Protein AF-A0A914M8Q8-F1 (afdb_monomer)

Secondary structure (DSSP, 8-state):
--HHHHHHHHHHHHHHH-HHHHHHHHHHHHHHHHHHHHHHHHHHHHHHHH----HHHHHHHHHHHHHTS--HHHHHIIIIIHHHHHHHS-SGGG-THHHHHHHHHHHHHHHHTTT---HHHHHHHHHHHHHHHHHHHHTT---

Sequence (143 aa):
MEGVSWFFTQSGSQLFSDPMNAADLVEKGAELLFKMFQVLRNHLQNIATNGNINVIVREKAASAAKKARPFPKLHYLRHHCAEFIRKNGWWGIASEQAIESYHAVFNKLELRFRNVRDRKLQIERMMRHHFLLNYLHDRGFND

Mean predicted aligned error: 11.79 Å

Radius of gyration: 22.69 Å; Cα contacts (8 Å, |Δi|>4): 95; chains: 1; bounding box: 45×44×56 Å

Structure (mmCIF, N/CA/C/O backbone):
data_AF-A0A914M8Q8-F1
#
_entry.id   AF-A0A914M8Q8-F1
#
loop_
_atom_site.group_PDB
_atom_site.id
_atom_site.type_symbol
_atom_site.label_atom_id
_atom_site.label_alt_id
_atom_site.label_comp_id
_atom_site.label_asym_id
_atom_site.label_entity_id
_atom_site.label_seq_id
_atom_site.pdbx_PDB_ins_code
_atom_site.Cartn_x
_atom_site.Cartn_y
_atom_site.Cartn_z
_atom_site.occupancy
_atom_site.B_iso_or_equiv
_atom_site.auth_seq_id
_atom_site.auth_comp_id
_atom_site.auth_asym_id
_atom_site.auth_atom_id
_atom_site.pdbx_PDB_model_num
ATOM 1 N N . MET A 1 1 ? -10.320 3.289 -10.844 1.00 37.34 1 MET A N 1
ATOM 2 C CA . MET A 1 1 ? -9.148 2.660 -10.189 1.00 37.34 1 MET A CA 1
ATOM 3 C C . MET A 1 1 ? -9.510 1.247 -9.714 1.00 37.34 1 MET A C 1
ATOM 5 O O . MET A 1 1 ? -9.23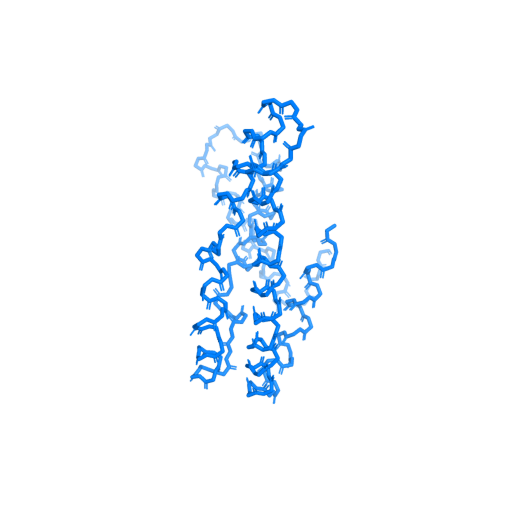6 0.889 -8.581 1.00 37.34 1 MET A O 1
ATOM 9 N N . GLU A 1 2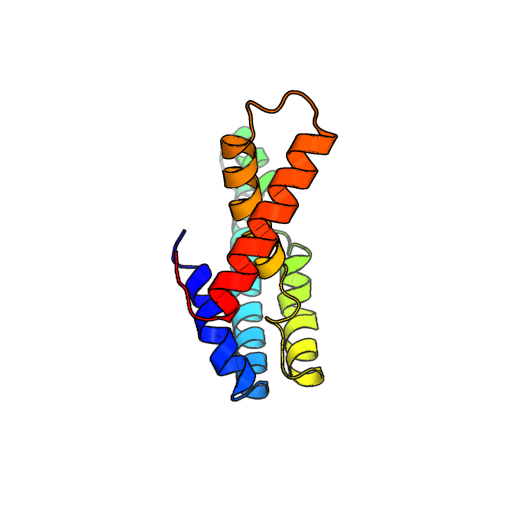 ? -10.126 0.425 -10.566 1.00 30.48 2 GLU A N 1
ATOM 10 C CA . GLU A 1 2 ? -10.669 -0.884 -10.146 1.00 30.48 2 GLU A CA 1
ATOM 11 C C . GLU A 1 2 ? -9.707 -2.051 -10.430 1.00 30.48 2 GLU A C 1
ATOM 13 O O . GLU A 1 2 ? -9.755 -3.074 -9.757 1.00 30.48 2 GLU A O 1
ATOM 18 N N . GLY A 1 3 ? -8.754 -1.880 -11.354 1.00 28.94 3 GLY A N 1
ATOM 19 C CA . GLY A 1 3 ? -7.846 -2.958 -11.768 1.00 28.94 3 GLY A CA 1
ATOM 20 C C . GLY A 1 3 ? -6.734 -3.317 -10.773 1.00 28.94 3 GLY A C 1
ATOM 21 O O . GLY A 1 3 ? -6.218 -4.427 -10.821 1.00 28.94 3 GLY A O 1
ATOM 22 N N . VAL A 1 4 ? -6.358 -2.414 -9.858 1.00 37.88 4 VAL A N 1
ATOM 23 C CA . VAL A 1 4 ? -5.273 -2.672 -8.883 1.00 37.88 4 VAL A CA 1
ATOM 24 C C . VAL A 1 4 ? -5.798 -3.409 -7.651 1.00 37.88 4 VAL A C 1
ATOM 26 O O . VAL A 1 4 ? -5.103 -4.253 -7.097 1.00 37.88 4 VAL A O 1
ATOM 29 N N . SER A 1 5 ? -7.052 -3.151 -7.263 1.00 34.94 5 SER A N 1
ATOM 30 C CA . SER A 1 5 ? -7.702 -3.805 -6.120 1.00 34.94 5 SER A CA 1
ATOM 31 C C . SER A 1 5 ? -7.823 -5.321 -6.321 1.00 34.94 5 SER A C 1
ATOM 33 O O . SER A 1 5 ? -7.578 -6.088 -5.389 1.00 34.94 5 SER A O 1
ATOM 35 N N . TRP A 1 6 ? -8.092 -5.763 -7.555 1.00 31.20 6 TRP A N 1
ATOM 36 C CA . TRP A 1 6 ? -8.248 -7.181 -7.899 1.00 31.20 6 TRP A CA 1
ATOM 37 C C . TRP A 1 6 ? -6.956 -7.993 -7.705 1.00 31.20 6 TRP A C 1
ATOM 39 O O . TRP A 1 6 ? -6.997 -9.130 -7.235 1.00 31.20 6 TRP A O 1
ATOM 49 N N . PHE A 1 7 ? -5.793 -7.380 -7.971 1.00 35.94 7 PHE A N 1
ATOM 50 C CA . PHE A 1 7 ? -4.484 -8.020 -7.800 1.00 35.94 7 PHE A CA 1
ATOM 51 C C . PHE A 1 7 ? -4.098 -8.229 -6.332 1.00 35.94 7 PHE A C 1
ATOM 53 O O . PHE A 1 7 ? -3.138 -8.944 -6.087 1.00 35.94 7 PHE A O 1
ATOM 60 N N . PHE A 1 8 ? -4.800 -7.630 -5.364 1.00 38.50 8 PHE A N 1
ATOM 61 C CA . PHE A 1 8 ? -4.531 -7.791 -3.926 1.00 38.50 8 PHE A CA 1
ATOM 62 C C . PHE A 1 8 ? -5.644 -8.541 -3.179 1.00 38.50 8 PHE A C 1
ATOM 64 O O . PHE A 1 8 ? -5.360 -9.217 -2.194 1.00 38.50 8 PHE A O 1
ATOM 71 N N . THR A 1 9 ? -6.895 -8.468 -3.646 1.00 42.31 9 THR A N 1
ATOM 72 C CA . T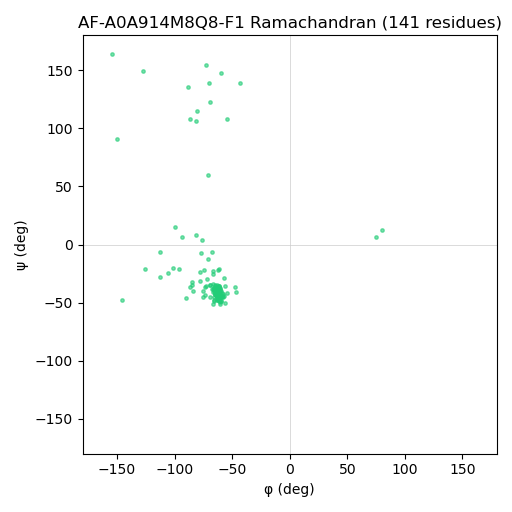HR A 1 9 ? -8.041 -9.123 -2.986 1.00 42.31 9 THR A CA 1
ATOM 73 C C . THR A 1 9 ? -8.204 -10.592 -3.374 1.00 42.31 9 THR A C 1
ATOM 75 O O . THR A 1 9 ? -8.451 -11.412 -2.495 1.00 42.31 9 THR A O 1
ATOM 78 N N . GLN A 1 10 ? -8.006 -10.969 -4.645 1.00 38.38 10 GLN A N 1
ATOM 79 C CA . GLN A 1 10 ? -8.042 -12.388 -5.040 1.00 38.38 10 GLN A CA 1
ATOM 80 C C . GLN A 1 10 ? -6.703 -13.105 -4.832 1.00 38.38 10 GLN A C 1
ATOM 82 O O . GLN A 1 10 ? -6.679 -14.268 -4.424 1.00 38.38 10 GLN A O 1
ATOM 87 N N . SER A 1 11 ? -5.583 -12.410 -5.040 1.00 43.06 11 SER A N 1
ATOM 88 C CA . SER A 1 11 ? -4.244 -12.991 -4.878 1.00 43.06 11 SER A CA 1
ATOM 89 C C . SER A 1 11 ? -3.910 -13.351 -3.434 1.00 43.06 11 SER A C 1
ATOM 91 O O . SER A 1 11 ? -3.118 -14.261 -3.234 1.00 43.06 11 SER A O 1
ATOM 93 N N . GLY A 1 12 ? -4.526 -12.703 -2.436 1.00 44.09 12 GLY A N 1
ATOM 94 C CA . GLY A 1 12 ? -4.372 -13.082 -1.032 1.00 44.09 12 GLY A CA 1
ATOM 95 C C . GLY A 1 12 ? -4.753 -14.545 -0.816 1.00 44.09 12 GLY A C 1
ATOM 96 O O . GLY A 1 12 ? -3.944 -15.317 -0.318 1.00 44.09 12 GLY A O 1
ATOM 97 N N . SER A 1 13 ? -5.930 -14.955 -1.301 1.00 45.53 13 SER A N 1
ATOM 98 C CA . SER A 1 13 ? -6.410 -16.341 -1.184 1.00 45.53 13 SER A CA 1
ATOM 99 C C . SER A 1 13 ? -5.505 -17.366 -1.883 1.00 45.53 13 SER A C 1
ATOM 101 O O . SER A 1 13 ? -5.283 -18.444 -1.338 1.00 45.53 13 SER A O 1
ATOM 103 N N . GLN A 1 14 ? -4.916 -17.009 -3.034 1.00 43.38 14 GLN A N 1
ATOM 104 C CA . GLN A 1 14 ? -3.975 -17.870 -3.760 1.00 43.38 14 GLN A CA 1
ATOM 105 C C . GLN A 1 14 ? -2.564 -17.882 -3.148 1.00 43.38 14 GLN A C 1
ATOM 107 O O . GLN A 1 14 ? -1.895 -18.914 -3.178 1.00 43.38 14 GLN A O 1
ATOM 112 N N . LEU A 1 15 ? -2.124 -16.772 -2.540 1.00 48.53 15 LEU A N 1
ATOM 113 C CA . LEU A 1 15 ? -0.884 -16.701 -1.760 1.00 48.53 15 LEU A CA 1
ATOM 114 C C . LEU A 1 15 ? -0.929 -17.641 -0.553 1.00 48.53 15 LEU A C 1
ATOM 116 O O . LEU A 1 15 ? 0.097 -18.205 -0.190 1.00 48.53 15 LEU A O 1
ATOM 120 N N . PHE A 1 16 ? -2.106 -17.798 0.059 1.00 50.06 16 PHE A N 1
ATOM 121 C CA . PHE A 1 16 ? -2.298 -18.711 1.185 1.00 50.06 16 PHE A CA 1
ATOM 122 C C . PHE A 1 16 ? -2.406 -20.180 0.756 1.00 50.06 16 PHE A C 1
ATOM 124 O O . PHE A 1 16 ? -2.125 -21.054 1.572 1.00 50.06 16 PHE A O 1
ATOM 131 N N . SER A 1 17 ? -2.797 -20.467 -0.493 1.00 58.81 17 SER A N 1
ATOM 132 C CA . SER A 1 17 ? -2.923 -21.845 -0.987 1.00 58.81 17 SER A CA 1
ATOM 133 C C . SER A 1 17 ? -1.620 -22.423 -1.550 1.00 58.81 17 SER A C 1
ATOM 135 O O . SER A 1 17 ? -1.369 -23.608 -1.356 1.00 58.81 17 SER A O 1
ATOM 137 N N . ASP A 1 18 ? -0.797 -21.614 -2.235 1.00 73.88 18 ASP A N 1
ATOM 138 C CA . ASP A 1 18 ? 0.527 -22.025 -2.734 1.00 73.88 18 ASP A CA 1
ATOM 139 C C . ASP A 1 18 ? 1.498 -20.825 -2.801 1.00 73.88 18 ASP A C 1
ATOM 141 O O . ASP A 1 18 ? 1.591 -20.127 -3.823 1.00 73.88 18 ASP A O 1
ATOM 145 N N . PRO A 1 19 ? 2.248 -20.566 -1.716 1.00 71.38 19 PRO A N 1
ATOM 146 C CA . PRO A 1 19 ? 3.168 -19.438 -1.655 1.00 71.38 19 PRO A CA 1
ATOM 147 C C . PRO A 1 19 ? 4.353 -19.573 -2.620 1.00 71.38 19 PRO A C 1
ATOM 149 O O . PRO A 1 19 ? 4.936 -18.558 -3.002 1.00 71.38 19 PRO A O 1
ATOM 152 N N . MET A 1 20 ? 4.715 -20.788 -3.050 1.00 77.31 20 MET A N 1
ATOM 153 C CA . MET A 1 20 ? 5.855 -20.992 -3.946 1.00 77.31 20 MET A CA 1
ATOM 154 C C . MET A 1 20 ? 5.503 -20.582 -5.378 1.00 77.31 20 MET A C 1
ATOM 156 O O . MET A 1 20 ? 6.236 -19.814 -6.001 1.00 77.31 20 MET A O 1
ATOM 160 N N . ASN A 1 21 ? 4.329 -20.994 -5.863 1.00 82.62 21 ASN A N 1
ATOM 161 C CA . ASN A 1 21 ? 3.809 -20.546 -7.156 1.00 82.62 21 ASN A CA 1
ATOM 162 C C . ASN A 1 21 ? 3.565 -19.025 -7.173 1.00 82.62 21 ASN A C 1
ATOM 164 O O . ASN A 1 21 ? 3.907 -18.337 -8.138 1.00 82.62 21 ASN A O 1
ATOM 168 N N . ALA A 1 22 ? 3.045 -18.469 -6.073 1.00 75.69 22 ALA A N 1
ATOM 169 C CA . ALA A 1 22 ? 2.879 -17.025 -5.939 1.00 75.69 22 ALA A CA 1
ATOM 170 C C . ALA A 1 22 ? 4.224 -16.273 -6.000 1.00 75.69 22 ALA A C 1
ATOM 172 O O . ALA A 1 22 ? 4.319 -15.247 -6.677 1.00 75.69 22 ALA A O 1
ATOM 173 N N . ALA A 1 23 ? 5.272 -16.790 -5.349 1.00 81.69 23 ALA A N 1
ATOM 174 C CA . ALA A 1 23 ? 6.612 -16.208 -5.412 1.00 81.69 23 ALA A CA 1
ATOM 175 C C . ALA A 1 23 ? 7.183 -16.216 -6.840 1.00 81.69 23 ALA A C 1
ATOM 177 O O . ALA A 1 23 ? 7.725 -15.204 -7.285 1.00 81.69 23 ALA A O 1
ATOM 178 N N . ASP A 1 24 ? 7.010 -17.312 -7.580 1.00 85.19 24 ASP A N 1
ATOM 179 C CA . ASP A 1 24 ? 7.488 -17.429 -8.961 1.00 85.19 24 ASP A CA 1
ATOM 180 C C . ASP A 1 24 ? 6.740 -16.491 -9.918 1.00 85.19 24 ASP A C 1
ATOM 182 O O . ASP A 1 24 ? 7.338 -15.900 -10.824 1.00 85.19 24 ASP A O 1
ATOM 186 N N . LEU A 1 25 ? 5.430 -16.320 -9.720 1.00 84.12 25 LEU A N 1
ATOM 187 C CA . LEU A 1 25 ? 4.625 -15.383 -10.501 1.00 84.12 25 LEU A CA 1
ATOM 188 C C . LEU A 1 25 ? 5.064 -13.934 -10.254 1.00 84.12 25 LEU A C 1
ATOM 190 O O . LEU A 1 25 ? 5.195 -13.149 -11.197 1.00 84.12 25 LEU A O 1
ATOM 194 N N . VAL A 1 26 ? 5.328 -13.594 -8.992 1.00 83.44 26 VAL A N 1
ATOM 195 C CA . VAL A 1 26 ? 5.850 -12.287 -8.585 1.00 83.44 26 VAL A CA 1
ATOM 196 C C . VAL A 1 26 ? 7.224 -12.032 -9.194 1.00 83.44 26 VAL A C 1
ATOM 198 O O . VAL A 1 26 ? 7.445 -10.952 -9.737 1.00 83.44 26 VAL A O 1
ATOM 201 N N . GLU A 1 27 ? 8.131 -13.008 -9.154 1.00 86.69 27 GLU A N 1
ATOM 202 C CA . GLU A 1 27 ? 9.475 -12.890 -9.724 1.00 86.69 27 GLU A CA 1
ATOM 203 C C . GLU A 1 27 ? 9.417 -12.621 -11.237 1.00 86.69 27 GLU A C 1
ATOM 205 O O . GLU A 1 27 ? 9.984 -11.635 -11.721 1.00 86.69 27 GLU A O 1
ATOM 210 N N . LYS A 1 28 ? 8.632 -13.418 -11.976 1.00 86.56 28 LYS A N 1
ATOM 211 C CA . LYS A 1 28 ? 8.420 -13.245 -13.425 1.00 86.56 28 LYS A CA 1
ATOM 212 C C . LYS A 1 28 ? 7.767 -11.901 -13.758 1.00 86.56 28 LYS A C 1
ATOM 214 O O . LYS A 1 28 ? 8.191 -11.213 -14.689 1.00 86.56 28 LYS A O 1
ATOM 219 N N . GLY A 1 29 ? 6.750 -11.501 -12.993 1.00 86.25 29 GLY A N 1
ATOM 220 C CA . GLY A 1 29 ? 6.063 -10.220 -13.170 1.00 86.25 29 GLY A CA 1
ATOM 221 C C . GLY A 1 29 ? 6.976 -9.022 -12.897 1.00 86.25 29 GLY A C 1
ATOM 222 O O . GLY A 1 29 ? 6.996 -8.060 -13.670 1.00 86.25 29 GLY A O 1
ATOM 223 N N . ALA A 1 30 ? 7.784 -9.094 -11.838 1.00 87.06 30 ALA A N 1
ATOM 224 C CA . ALA A 1 30 ? 8.757 -8.065 -11.489 1.00 87.06 30 ALA A CA 1
ATOM 225 C C . ALA A 1 30 ? 9.844 -7.924 -12.562 1.00 87.06 30 ALA A C 1
ATOM 227 O O . ALA A 1 30 ? 10.228 -6.804 -12.910 1.00 87.06 30 ALA A O 1
ATOM 228 N N . GLU A 1 31 ? 10.317 -9.041 -13.119 1.00 87.56 31 GLU A N 1
ATOM 229 C CA . GLU A 1 31 ? 11.289 -9.043 -14.210 1.00 87.56 31 GLU A CA 1
ATOM 230 C C . GLU A 1 31 ? 10.726 -8.387 -15.478 1.00 87.56 31 GLU A C 1
ATOM 232 O O . GLU A 1 31 ? 11.394 -7.547 -16.091 1.00 87.56 31 GLU A O 1
ATOM 237 N N . LEU A 1 32 ? 9.484 -8.715 -15.848 1.00 88.06 32 LEU A N 1
ATOM 238 C CA . LEU A 1 32 ? 8.812 -8.117 -17.000 1.00 88.06 32 LEU A CA 1
ATOM 239 C C . LEU A 1 32 ? 8.651 -6.602 -16.829 1.00 88.06 32 LEU A C 1
ATOM 241 O O . LEU A 1 32 ? 9.026 -5.838 -17.720 1.00 88.06 32 LEU A O 1
ATOM 245 N N . LEU A 1 33 ? 8.160 -6.158 -15.668 1.00 85.31 33 LEU A N 1
ATOM 246 C CA . LEU A 1 33 ? 8.038 -4.734 -15.352 1.00 85.31 33 LEU A CA 1
ATOM 247 C C . LEU A 1 33 ? 9.395 -4.036 -15.442 1.00 85.31 33 LEU A C 1
ATOM 249 O O . LEU A 1 33 ? 9.514 -2.984 -16.069 1.00 85.31 33 LEU A O 1
ATOM 253 N N . PHE A 1 34 ? 10.442 -4.634 -14.876 1.00 85.56 34 PHE A N 1
ATOM 254 C CA . PHE A 1 34 ? 11.786 -4.073 -14.932 1.00 85.56 34 PHE A CA 1
ATOM 255 C C . PHE A 1 34 ? 12.282 -3.899 -16.375 1.00 85.56 34 PHE A C 1
ATOM 257 O O . PHE A 1 34 ? 12.773 -2.823 -16.725 1.00 85.56 34 PHE A O 1
ATOM 264 N N . LYS A 1 35 ? 12.083 -4.908 -17.234 1.00 87.31 35 LYS A N 1
ATOM 265 C CA . LYS A 1 35 ? 12.403 -4.838 -18.670 1.00 87.31 35 LYS A CA 1
ATOM 266 C C . LYS A 1 35 ? 11.624 -3.722 -19.375 1.00 87.31 35 LYS A C 1
ATOM 268 O O . LYS A 1 35 ? 12.220 -2.938 -20.111 1.00 87.31 35 LYS A O 1
ATOM 273 N N . MET A 1 36 ? 10.324 -3.582 -19.106 1.00 86.56 36 MET A N 1
ATOM 274 C CA . MET A 1 36 ? 9.503 -2.501 -19.674 1.00 86.56 36 MET A CA 1
ATOM 275 C C . MET A 1 36 ? 10.021 -1.112 -19.275 1.00 86.56 36 MET A C 1
ATOM 277 O O . MET A 1 36 ? 10.161 -0.234 -20.129 1.00 86.56 36 MET A O 1
ATOM 281 N N . PHE A 1 37 ? 10.369 -0.916 -17.999 1.00 84.62 37 PHE A N 1
ATOM 282 C CA . PHE A 1 37 ? 10.940 0.346 -17.517 1.00 84.62 37 PHE A CA 1
ATOM 283 C C . PHE A 1 37 ? 12.307 0.645 -18.142 1.00 84.62 37 PHE A C 1
ATOM 285 O O . PHE A 1 37 ? 12.587 1.800 -18.467 1.00 84.62 37 PHE A O 1
ATOM 292 N N . GLN A 1 38 ? 13.144 -0.374 -18.359 1.00 85.56 38 GLN A N 1
ATOM 293 C CA . GLN A 1 38 ? 14.414 -0.212 -19.068 1.00 85.56 38 GLN A CA 1
ATOM 294 C C . GLN A 1 38 ? 14.207 0.240 -20.516 1.00 85.56 38 GLN A C 1
ATOM 296 O O . GLN A 1 38 ? 14.838 1.207 -20.938 1.00 85.56 38 GLN A O 1
ATOM 301 N N . VAL A 1 39 ? 13.301 -0.401 -21.259 1.00 88.94 39 VAL A N 1
ATOM 302 C CA . VAL A 1 39 ? 12.991 -0.020 -22.648 1.00 88.94 39 VAL A CA 1
ATOM 303 C C . VAL A 1 39 ? 12.477 1.417 -22.717 1.00 88.94 39 VAL A C 1
ATOM 305 O O . VAL A 1 39 ? 13.002 2.219 -23.491 1.00 88.94 39 VAL A O 1
ATOM 308 N N . LEU A 1 40 ? 11.511 1.775 -21.865 1.00 86.94 40 LEU A N 1
ATOM 309 C CA . LEU A 1 40 ? 10.961 3.130 -21.798 1.00 86.94 40 LEU A CA 1
ATOM 310 C C . LEU A 1 40 ? 12.053 4.162 -21.491 1.00 86.94 40 LEU A C 1
ATOM 312 O O . LEU A 1 40 ? 12.142 5.204 -22.141 1.00 86.94 40 LEU A O 1
ATOM 316 N N . ARG A 1 41 ? 12.921 3.863 -20.523 1.00 85.56 41 ARG A N 1
ATOM 317 C CA . ARG A 1 41 ? 14.035 4.736 -20.156 1.00 85.56 41 ARG A CA 1
ATOM 318 C C . ARG A 1 41 ? 15.013 4.925 -21.311 1.00 85.56 41 ARG A C 1
ATOM 320 O O . ARG A 1 41 ? 15.374 6.065 -21.590 1.00 85.56 41 ARG A O 1
ATOM 327 N N . ASN A 1 42 ? 15.412 3.845 -21.976 1.00 87.38 42 ASN A N 1
ATOM 328 C CA . ASN A 1 42 ? 16.328 3.904 -23.114 1.00 87.38 42 ASN A CA 1
ATOM 329 C C . ASN A 1 42 ? 15.721 4.739 -24.248 1.00 87.38 42 ASN A C 1
ATOM 331 O O . ASN A 1 42 ? 16.399 5.581 -24.830 1.00 87.38 42 ASN A O 1
ATOM 335 N N . HIS A 1 43 ? 14.420 4.584 -24.504 1.00 86.38 43 HIS A N 1
ATOM 336 C CA . HIS A 1 43 ? 13.713 5.383 -25.500 1.00 86.38 43 HIS A CA 1
ATOM 337 C C . HIS A 1 43 ? 13.687 6.877 -25.135 1.00 86.38 43 HIS A C 1
ATOM 339 O O . HIS A 1 43 ? 13.942 7.731 -25.984 1.00 86.38 43 HIS A O 1
ATOM 345 N N . LEU A 1 44 ? 13.424 7.216 -23.870 1.00 84.88 44 LEU A N 1
ATOM 346 C CA . LEU A 1 44 ? 13.447 8.604 -23.391 1.00 84.88 44 LEU A CA 1
ATOM 347 C C . LEU A 1 44 ? 14.855 9.215 -23.445 1.00 84.88 44 LEU A C 1
ATOM 349 O O . LEU A 1 44 ? 14.999 10.389 -23.782 1.00 84.88 44 LEU A O 1
ATOM 353 N N . GLN A 1 45 ? 15.892 8.427 -23.153 1.00 84.88 45 GLN A N 1
ATOM 354 C CA . GLN A 1 45 ? 17.287 8.854 -23.293 1.00 84.88 45 GLN A CA 1
ATOM 355 C C . GLN A 1 45 ? 17.642 9.108 -24.760 1.00 84.88 45 GLN A C 1
ATOM 357 O O . GLN A 1 45 ? 18.186 10.162 -25.072 1.00 84.88 45 GLN A O 1
ATOM 362 N N . ASN A 1 46 ? 17.247 8.215 -25.667 1.00 85.06 46 ASN A N 1
ATOM 363 C CA . ASN A 1 46 ? 17.460 8.394 -27.103 1.00 85.06 46 ASN A CA 1
ATOM 364 C C . ASN A 1 46 ? 16.782 9.665 -27.635 1.00 85.06 46 ASN A C 1
ATOM 366 O O . ASN A 1 46 ? 17.386 10.391 -28.419 1.00 85.06 46 ASN A O 1
ATOM 370 N N . ILE A 1 47 ? 15.566 9.982 -27.175 1.00 81.62 47 ILE A N 1
ATOM 371 C CA . ILE A 1 47 ? 14.881 11.241 -27.515 1.00 81.62 47 ILE A CA 1
ATOM 372 C C . ILE A 1 47 ? 15.671 12.453 -27.004 1.00 81.62 47 ILE A C 1
ATOM 374 O O . ILE A 1 47 ? 15.829 13.434 -27.731 1.00 81.62 47 ILE A O 1
ATOM 378 N N . ALA A 1 48 ? 16.173 12.393 -25.768 1.00 79.12 48 ALA A N 1
ATOM 379 C CA . ALA A 1 48 ? 16.926 13.488 -25.165 1.00 79.12 48 ALA A CA 1
ATOM 380 C C . ALA A 1 48 ? 18.268 13.748 -25.873 1.00 79.12 48 ALA A C 1
ATOM 382 O O . ALA A 1 48 ? 18.662 14.905 -26.010 1.00 79.12 48 ALA A O 1
ATOM 383 N N . THR A 1 49 ? 18.954 12.693 -26.327 1.00 79.75 49 THR A N 1
ATOM 384 C CA . THR A 1 49 ? 20.295 12.784 -26.927 1.00 79.75 49 THR A CA 1
ATOM 385 C C . THR A 1 49 ? 20.260 12.989 -28.443 1.00 79.75 49 THR A C 1
ATOM 387 O O . THR A 1 49 ? 20.958 13.861 -28.953 1.00 79.75 49 THR A O 1
ATOM 390 N N . ASN A 1 50 ? 19.427 12.229 -29.162 1.00 73.69 50 ASN A N 1
ATOM 391 C CA . ASN A 1 50 ? 19.471 12.125 -30.62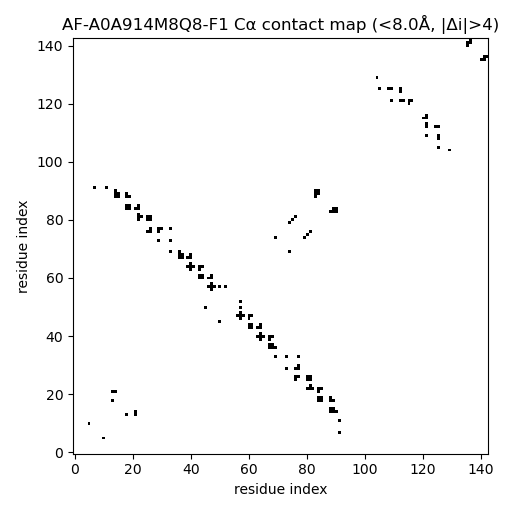7 1.00 73.6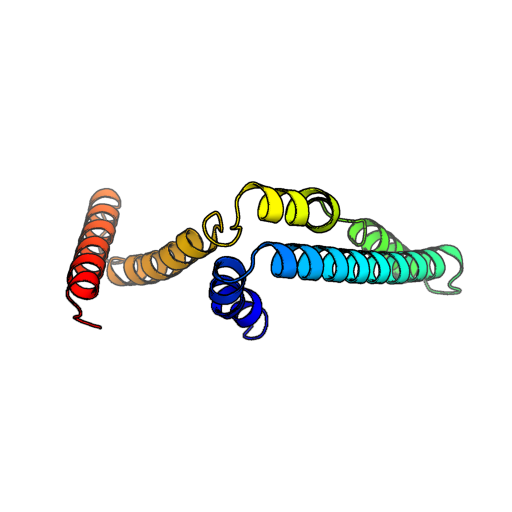9 50 ASN A CA 1
ATOM 392 C C . ASN A 1 50 ? 18.243 12.727 -31.329 1.00 73.69 50 ASN A C 1
ATOM 394 O O . ASN A 1 50 ? 18.209 12.800 -32.555 1.00 73.69 50 ASN A O 1
ATOM 398 N N . GLY A 1 51 ? 17.214 13.153 -30.591 1.00 66.88 51 GLY A N 1
ATOM 399 C CA . GLY A 1 51 ? 16.028 13.749 -31.198 1.00 66.88 51 GLY A CA 1
ATOM 400 C C . GLY A 1 51 ? 16.339 15.118 -31.808 1.00 66.88 51 GLY A C 1
ATOM 401 O O . GLY A 1 51 ? 16.751 16.026 -31.083 1.00 66.88 51 GLY A O 1
ATOM 402 N N . ASN A 1 52 ? 16.081 15.308 -33.107 1.00 61.12 52 ASN A N 1
ATOM 403 C CA . ASN A 1 52 ? 16.019 16.623 -33.771 1.00 61.12 52 ASN A CA 1
ATOM 404 C C . ASN A 1 52 ? 14.762 17.393 -33.325 1.00 61.12 52 ASN A C 1
ATOM 406 O O . ASN A 1 52 ? 13.865 17.683 -34.110 1.00 61.12 52 ASN A O 1
ATOM 410 N N . ILE A 1 53 ? 14.655 17.648 -32.023 1.00 64.19 53 ILE A N 1
ATOM 411 C CA . ILE A 1 53 ? 13.470 18.196 -31.367 1.00 64.19 53 ILE A CA 1
ATOM 412 C C . ILE A 1 53 ? 13.886 19.417 -30.537 1.00 64.19 53 ILE A C 1
ATOM 414 O O . ILE A 1 53 ? 15.007 19.480 -30.032 1.00 64.19 53 ILE A O 1
ATOM 418 N N . ASN A 1 54 ? 12.968 20.377 -30.394 1.00 77.94 54 ASN A N 1
ATOM 419 C CA . ASN A 1 54 ? 13.085 21.573 -29.555 1.00 77.94 54 ASN A CA 1
ATOM 420 C C . ASN A 1 54 ? 13.690 21.264 -28.162 1.00 77.94 54 ASN A C 1
ATOM 422 O O . ASN A 1 54 ? 13.326 20.271 -27.526 1.00 77.94 54 ASN A O 1
ATOM 426 N N . VAL A 1 55 ? 14.576 22.146 -27.676 1.00 78.00 55 VAL A N 1
ATOM 427 C CA . VAL A 1 55 ? 15.283 22.071 -26.379 1.00 78.00 55 VAL A CA 1
ATOM 428 C C . VAL A 1 55 ? 14.345 21.732 -25.212 1.00 78.00 55 VAL A C 1
ATOM 430 O O . VAL A 1 55 ? 14.666 20.866 -24.400 1.00 78.00 55 VAL A O 1
ATOM 433 N N . ILE A 1 56 ? 13.137 22.305 -25.185 1.00 78.56 56 ILE A N 1
ATOM 434 C CA . ILE A 1 56 ? 12.134 22.060 -24.132 1.00 78.56 56 ILE A CA 1
ATOM 435 C C . ILE A 1 56 ? 11.728 20.578 -24.068 1.00 78.56 56 ILE A C 1
ATOM 437 O O . ILE A 1 56 ? 11.508 20.016 -22.993 1.00 78.56 56 ILE A O 1
ATOM 441 N N . VAL A 1 57 ? 11.605 19.920 -25.222 1.00 78.12 57 VAL A N 1
ATOM 442 C CA . VAL A 1 57 ? 11.213 18.505 -25.293 1.00 78.12 57 VAL A CA 1
ATOM 443 C C . VAL A 1 57 ? 12.362 17.610 -24.841 1.00 78.12 57 VAL A C 1
ATOM 445 O O . VAL A 1 57 ? 12.118 16.626 -24.141 1.00 78.12 57 VAL A O 1
ATOM 448 N N . ARG A 1 58 ? 13.611 17.976 -25.160 1.00 77.19 58 ARG A N 1
ATOM 449 C CA . ARG A 1 58 ? 14.802 17.265 -24.670 1.00 77.19 58 ARG A CA 1
ATOM 450 C C . ARG A 1 58 ? 14.913 17.329 -23.148 1.00 77.19 58 ARG A C 1
ATOM 452 O O . ARG A 1 58 ? 15.113 16.294 -22.515 1.00 77.19 58 ARG A O 1
ATOM 459 N N . GLU A 1 59 ? 14.707 18.498 -22.546 1.00 81.56 59 GLU A N 1
ATOM 460 C CA . GLU A 1 59 ? 14.718 18.657 -21.084 1.00 81.56 59 GLU A CA 1
ATOM 461 C C . GLU A 1 59 ? 13.607 17.843 -20.405 1.00 81.56 59 GLU A C 1
ATOM 463 O O . GLU A 1 59 ? 13.848 17.142 -19.414 1.00 81.56 59 GLU A O 1
ATOM 468 N N . LYS A 1 60 ? 12.392 17.862 -20.970 1.00 84.44 60 LYS A N 1
ATOM 469 C CA . LYS A 1 60 ? 11.275 17.037 -20.486 1.00 84.44 60 LYS A CA 1
ATOM 470 C C . LYS A 1 60 ? 11.582 15.542 -20.593 1.00 84.44 60 LYS A C 1
ATOM 472 O O . LYS A 1 60 ? 11.331 14.809 -19.635 1.00 84.44 60 LYS A O 1
ATOM 477 N N . ALA A 1 61 ? 12.160 15.092 -21.707 1.00 79.50 61 ALA A N 1
ATOM 478 C CA . ALA A 1 61 ? 12.550 13.699 -21.912 1.00 79.50 61 ALA A CA 1
ATOM 479 C C . ALA A 1 61 ? 13.658 13.259 -20.940 1.00 79.50 61 ALA A C 1
ATOM 481 O O . ALA A 1 61 ? 13.553 12.192 -20.334 1.00 79.50 61 ALA A O 1
ATOM 482 N N . ALA A 1 62 ? 14.669 14.100 -20.703 1.00 80.81 62 ALA A N 1
ATOM 483 C CA . ALA A 1 62 ? 15.733 13.832 -19.735 1.00 80.81 62 ALA A CA 1
ATOM 484 C C . ALA A 1 62 ? 15.198 13.738 -18.293 1.00 80.81 62 ALA A C 1
ATOM 486 O O . ALA A 1 62 ? 15.558 12.824 -17.542 1.00 80.81 62 ALA A O 1
ATOM 487 N N . SER A 1 63 ? 14.286 14.639 -17.913 1.00 84.31 63 SER A N 1
ATOM 488 C CA . SER A 1 63 ? 13.603 14.601 -16.614 1.00 84.31 63 SER A CA 1
ATOM 489 C C . SER A 1 63 ? 12.760 13.330 -16.453 1.00 84.31 63 SER A C 1
ATOM 491 O O . SER A 1 63 ? 12.852 12.645 -15.430 1.00 84.31 63 SER A O 1
ATOM 493 N N . ALA A 1 64 ? 12.001 12.946 -17.485 1.00 82.19 64 ALA A N 1
ATOM 494 C CA . ALA A 1 64 ? 11.220 11.712 -17.497 1.00 82.19 64 ALA A CA 1
ATOM 495 C C . ALA A 1 64 ? 12.109 10.457 -17.417 1.00 82.19 64 ALA A C 1
ATOM 497 O O . ALA A 1 64 ? 11.836 9.567 -16.613 1.00 82.19 64 ALA A O 1
ATOM 498 N N . ALA A 1 65 ? 13.223 10.408 -18.154 1.00 79.19 65 ALA A N 1
ATOM 499 C CA . ALA A 1 65 ? 14.193 9.312 -18.091 1.00 79.19 65 ALA A CA 1
ATOM 500 C C . ALA A 1 65 ? 14.827 9.168 -16.696 1.00 79.19 65 ALA A C 1
ATOM 502 O O . ALA A 1 65 ? 15.088 8.055 -16.234 1.00 79.19 65 ALA A O 1
ATOM 503 N N . LYS A 1 66 ? 15.062 10.288 -15.996 1.00 79.81 66 LYS A N 1
ATOM 504 C CA . LYS A 1 66 ? 15.547 10.280 -14.608 1.00 79.81 66 LYS A CA 1
ATOM 505 C C . LYS A 1 66 ? 14.503 9.698 -13.651 1.00 79.81 66 LYS A C 1
ATOM 507 O O . LYS A 1 66 ? 14.886 8.955 -12.752 1.00 79.81 66 LYS A O 1
ATOM 512 N N . LYS A 1 67 ? 13.217 9.997 -13.862 1.00 76.94 67 LYS A N 1
ATOM 513 C CA . LYS A 1 67 ? 12.095 9.439 -13.083 1.00 76.94 67 LYS A CA 1
ATOM 514 C C . LYS A 1 67 ? 11.828 7.964 -13.393 1.00 76.94 67 LYS A C 1
ATOM 516 O O . LYS A 1 67 ? 11.417 7.233 -12.504 1.00 76.94 67 LYS A O 1
ATOM 521 N N . ALA A 1 68 ? 12.114 7.521 -14.616 1.00 69.69 68 ALA A N 1
ATOM 522 C CA . ALA A 1 68 ? 11.981 6.130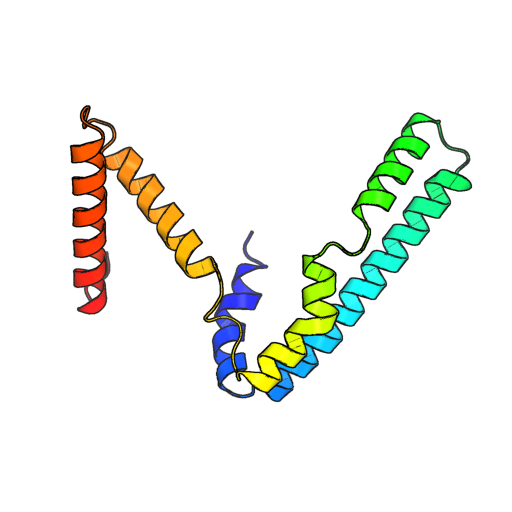 -15.051 1.00 69.69 68 ALA A CA 1
ATOM 523 C C . ALA A 1 68 ? 13.106 5.201 -14.548 1.00 69.69 68 ALA A C 1
ATOM 525 O O . ALA A 1 68 ? 13.158 4.031 -14.929 1.00 69.69 68 ALA A O 1
ATOM 526 N N . ARG A 1 69 ? 14.036 5.688 -13.711 1.00 68.06 69 ARG A N 1
ATOM 527 C CA . ARG A 1 69 ? 14.974 4.800 -13.007 1.00 68.06 69 ARG A CA 1
ATOM 528 C C . ARG A 1 69 ? 14.183 3.824 -12.131 1.00 68.06 69 ARG A C 1
ATOM 530 O O . ARG A 1 69 ? 13.147 4.229 -11.605 1.00 68.06 69 ARG A O 1
ATOM 537 N N . PRO A 1 70 ? 14.669 2.583 -11.937 1.00 64.06 70 PRO A N 1
ATOM 538 C CA . PRO A 1 70 ? 14.024 1.642 -11.033 1.00 64.06 70 PRO A CA 1
ATOM 539 C C . PRO A 1 70 ? 13.880 2.298 -9.663 1.00 64.06 70 PRO A C 1
ATOM 541 O O . PRO A 1 70 ? 14.865 2.569 -8.978 1.00 64.06 70 PRO A O 1
ATOM 544 N N . PHE A 1 71 ? 12.648 2.646 -9.317 1.00 72.31 71 PHE A N 1
ATOM 545 C CA . PHE A 1 71 ? 12.328 3.281 -8.052 1.00 72.31 71 PHE A CA 1
ATOM 546 C C . PHE A 1 71 ? 12.443 2.231 -6.939 1.00 72.31 71 PHE A C 1
ATOM 548 O O . PHE A 1 71 ? 12.273 1.039 -7.216 1.00 72.31 71 PHE A O 1
ATOM 555 N N . PRO A 1 72 ? 12.709 2.633 -5.683 1.00 77.50 72 PRO A N 1
ATOM 556 C CA . PRO A 1 72 ? 12.954 1.705 -4.575 1.00 77.50 72 PRO A CA 1
ATOM 557 C C . PRO A 1 72 ? 11.924 0.570 -4.460 1.00 77.50 72 PRO A C 1
ATOM 559 O O . PRO A 1 72 ? 12.296 -0.572 -4.209 1.00 77.50 72 PRO A O 1
ATOM 562 N N . LYS A 1 73 ? 10.643 0.849 -4.753 1.00 79.25 73 LYS A N 1
ATOM 563 C CA . LYS A 1 73 ? 9.578 -0.169 -4.755 1.00 79.25 73 LYS A CA 1
ATOM 564 C C . LYS A 1 73 ? 9.772 -1.248 -5.830 1.00 79.25 73 LYS A C 1
ATOM 566 O O . LYS A 1 73 ? 9.538 -2.415 -5.549 1.00 79.25 73 LYS A O 1
ATOM 571 N N . LEU A 1 74 ? 10.222 -0.892 -7.035 1.00 80.44 74 LEU A N 1
ATOM 572 C CA . LEU A 1 74 ? 10.484 -1.860 -8.108 1.00 80.44 74 LEU A CA 1
ATOM 573 C C . LEU A 1 74 ? 11.744 -2.688 -7.828 1.00 80.44 74 LEU A C 1
ATOM 575 O O . LEU A 1 74 ? 11.777 -3.876 -8.133 1.00 80.44 74 LEU A O 1
ATOM 579 N N . HIS A 1 75 ? 12.767 -2.078 -7.221 1.00 83.31 75 HIS A N 1
ATOM 580 C CA . HIS A 1 75 ? 13.942 -2.814 -6.750 1.00 83.31 75 HIS A CA 1
ATOM 581 C C . HIS A 1 75 ? 13.547 -3.849 -5.688 1.00 83.31 75 HIS A C 1
ATOM 583 O O . HIS A 1 75 ? 13.892 -5.019 -5.821 1.00 83.31 75 HIS A O 1
ATOM 589 N N . TYR A 1 76 ? 12.748 -3.441 -4.701 1.00 83.19 76 TYR A N 1
ATOM 590 C CA . TYR A 1 76 ? 12.236 -4.340 -3.671 1.00 83.19 76 TYR A CA 1
ATOM 591 C C . TYR A 1 76 ? 11.375 -5.468 -4.252 1.00 83.19 76 TYR A C 1
ATOM 593 O O . TYR A 1 76 ? 11.584 -6.635 -3.922 1.00 83.19 76 TYR A O 1
ATOM 601 N N . LEU A 1 77 ? 10.477 -5.139 -5.185 1.00 83.44 77 LEU A N 1
ATOM 602 C CA . LEU A 1 77 ? 9.639 -6.120 -5.874 1.00 83.44 77 LEU A CA 1
ATOM 603 C C . LEU A 1 77 ? 10.475 -7.170 -6.620 1.00 83.44 77 LEU A C 1
ATOM 605 O O . LEU A 1 77 ? 10.171 -8.354 -6.561 1.00 83.44 77 LEU A O 1
ATOM 609 N N . ARG A 1 78 ? 11.551 -6.747 -7.289 1.00 82.31 78 ARG A N 1
ATOM 610 C CA . ARG A 1 78 ? 12.417 -7.647 -8.058 1.00 82.31 78 ARG A CA 1
ATOM 611 C C . ARG A 1 78 ? 13.331 -8.503 -7.184 1.00 82.31 78 ARG A C 1
ATOM 613 O O . ARG A 1 78 ? 13.582 -9.648 -7.529 1.00 82.31 78 ARG A O 1
ATOM 620 N N . HIS A 1 79 ? 13.883 -7.933 -6.117 1.00 84.62 79 HIS A N 1
ATOM 621 C CA . HIS A 1 79 ? 14.997 -8.553 -5.394 1.00 84.62 79 HIS A CA 1
ATOM 622 C C . HIS A 1 79 ? 14.621 -9.178 -4.058 1.00 84.62 79 HIS A C 1
ATOM 624 O O . HIS A 1 79 ? 15.330 -10.062 -3.597 1.00 84.62 79 HIS A O 1
ATOM 630 N N . HIS A 1 80 ? 13.538 -8.725 -3.431 1.00 87.25 80 HIS A N 1
ATOM 631 C CA . HIS A 1 80 ? 13.219 -9.100 -2.054 1.00 87.25 80 HIS A CA 1
ATOM 632 C C . HIS A 1 80 ? 11.813 -9.681 -1.909 1.00 87.25 80 HIS A C 1
ATOM 634 O O . HIS A 1 80 ? 11.552 -10.408 -0.955 1.00 87.25 80 HIS A O 1
ATOM 640 N N . CYS A 1 81 ? 10.907 -9.403 -2.852 1.00 84.50 81 CYS A N 1
ATOM 641 C CA . CYS A 1 81 ? 9.516 -9.824 -2.733 1.00 84.50 81 CYS A CA 1
ATOM 642 C C . CYS A 1 81 ? 9.325 -11.337 -2.796 1.00 84.50 81 CYS A C 1
ATOM 644 O O . CYS A 1 81 ? 8.733 -11.918 -1.887 1.00 84.50 81 CYS A O 1
ATOM 646 N N . ALA A 1 82 ? 9.892 -11.980 -3.815 1.00 85.69 82 ALA A N 1
ATOM 647 C CA . ALA A 1 82 ? 9.827 -13.430 -3.948 1.00 85.69 82 ALA A CA 1
ATOM 648 C C . ALA A 1 82 ? 10.511 -14.140 -2.768 1.00 85.69 82 ALA A C 1
ATOM 650 O O . ALA A 1 82 ? 9.947 -15.074 -2.208 1.00 85.69 82 ALA A O 1
ATOM 651 N N . GLU A 1 83 ? 11.681 -13.662 -2.327 1.00 87.06 83 GLU A N 1
ATOM 652 C CA . GLU A 1 83 ? 12.381 -14.216 -1.160 1.00 87.06 83 GLU A CA 1
ATOM 653 C C . GLU A 1 83 ? 11.532 -14.109 0.115 1.00 87.06 83 GLU A C 1
ATOM 655 O O . GLU A 1 83 ? 11.393 -15.083 0.856 1.00 87.06 83 GLU A O 1
ATOM 660 N N . PHE A 1 84 ? 10.907 -12.951 0.347 1.00 84.75 84 PHE A N 1
ATOM 661 C CA . PHE A 1 84 ? 10.021 -12.747 1.488 1.00 84.75 84 PHE A CA 1
ATOM 662 C C . PHE A 1 84 ? 8.829 -13.709 1.464 1.00 84.75 84 PHE A C 1
ATOM 664 O O . PHE A 1 84 ? 8.518 -14.302 2.497 1.00 84.75 84 PHE A O 1
ATOM 671 N N . ILE A 1 85 ? 8.185 -13.889 0.306 1.00 84.06 85 ILE A N 1
ATOM 672 C CA . ILE A 1 85 ? 7.052 -14.813 0.151 1.00 84.06 85 ILE A CA 1
ATOM 673 C C . ILE A 1 85 ? 7.503 -16.251 0.406 1.00 84.06 85 ILE A C 1
ATOM 675 O O . ILE A 1 85 ? 6.857 -16.954 1.176 1.00 84.06 85 ILE A O 1
ATOM 679 N N . ARG A 1 86 ? 8.635 -16.679 -0.169 1.00 83.81 86 ARG A N 1
ATOM 680 C CA . ARG A 1 86 ? 9.184 -18.029 0.047 1.00 83.81 86 ARG A CA 1
ATOM 681 C C . ARG A 1 86 ? 9.512 -18.284 1.519 1.00 83.81 86 ARG A C 1
ATOM 683 O O . ARG A 1 86 ? 9.270 -19.376 2.017 1.00 83.81 86 ARG A O 1
ATOM 690 N N . LYS A 1 87 ? 10.047 -17.278 2.220 1.00 86.62 87 LYS A N 1
ATOM 691 C CA . LYS A 1 87 ? 10.431 -17.386 3.633 1.00 86.62 87 LYS A CA 1
ATOM 692 C C . LYS A 1 87 ? 9.23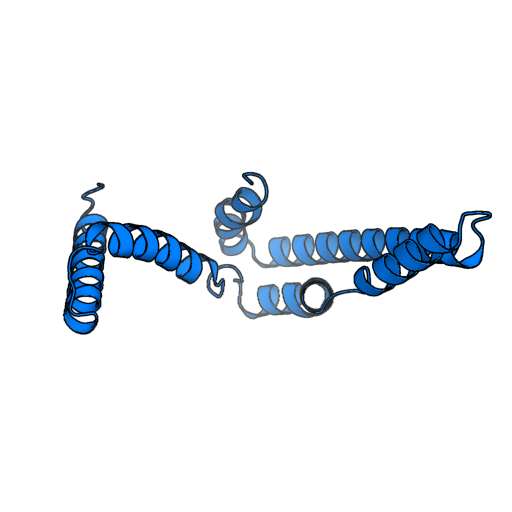4 -17.400 4.581 1.00 86.62 87 LYS A C 1
ATOM 694 O O . LYS A 1 87 ? 9.243 -18.147 5.553 1.00 86.62 87 LYS A O 1
ATOM 699 N N . ASN A 1 88 ? 8.251 -16.534 4.348 1.00 82.69 88 ASN A N 1
ATOM 700 C CA . ASN A 1 88 ? 7.170 -16.299 5.305 1.00 82.69 88 ASN A CA 1
ATOM 701 C C . ASN A 1 88 ? 5.871 -17.018 4.925 1.00 82.69 88 ASN A C 1
ATOM 703 O O . ASN A 1 88 ? 5.025 -17.221 5.786 1.00 82.69 88 ASN A O 1
ATOM 707 N N . GLY A 1 89 ? 5.698 -17.404 3.660 1.00 79.81 89 GLY A N 1
ATOM 708 C CA . GLY A 1 89 ? 4.461 -17.994 3.144 1.00 79.81 89 GLY A CA 1
ATOM 709 C C . GLY A 1 89 ? 3.328 -16.983 2.941 1.00 79.81 89 GLY A C 1
ATOM 710 O O . GLY A 1 89 ? 2.200 -17.369 2.659 1.00 79.81 89 GLY A O 1
ATOM 711 N N . TRP A 1 90 ? 3.599 -15.687 3.106 1.00 73.88 90 TRP A N 1
ATOM 712 C CA . TRP A 1 90 ? 2.614 -14.616 2.980 1.00 73.88 90 TRP A CA 1
ATOM 713 C C . TRP A 1 90 ? 3.289 -13.289 2.606 1.00 73.88 90 TRP A C 1
ATOM 715 O O . TRP A 1 90 ? 4.501 -13.128 2.727 1.00 73.88 90 TRP A O 1
ATOM 725 N N . TRP A 1 91 ? 2.491 -12.325 2.144 1.00 73.31 91 TRP A N 1
ATOM 726 C CA . TRP A 1 91 ? 2.927 -10.958 1.810 1.00 73.31 91 TRP A CA 1
ATOM 727 C C . TRP A 1 91 ? 1.837 -9.936 2.131 1.00 73.31 91 TRP A C 1
ATOM 729 O O . TRP A 1 91 ? 2.086 -8.939 2.801 1.00 73.31 91 TRP A O 1
ATOM 739 N N . GLY A 1 92 ? 0.599 -10.220 1.707 1.00 68.19 92 GLY A N 1
ATOM 740 C CA . GLY A 1 92 ? -0.534 -9.299 1.834 1.00 68.19 92 GLY A CA 1
ATOM 741 C C . GLY A 1 92 ? -0.919 -8.925 3.270 1.00 68.19 92 GLY A C 1
ATOM 742 O O . GLY A 1 92 ? -1.502 -7.867 3.466 1.00 68.19 92 GLY A O 1
ATOM 743 N N . ILE A 1 93 ? -0.558 -9.731 4.275 1.00 68.75 93 ILE A N 1
ATOM 744 C CA . ILE A 1 93 ? -0.895 -9.458 5.685 1.00 68.75 93 ILE A CA 1
ATOM 745 C C . ILE A 1 93 ? -0.120 -8.250 6.240 1.00 68.75 93 ILE A C 1
ATOM 747 O O . ILE A 1 93 ? -0.679 -7.480 7.012 1.00 68.75 93 ILE A O 1
ATOM 751 N N . ALA A 1 94 ? 1.130 -8.025 5.817 1.00 66.38 94 ALA A N 1
ATOM 752 C CA . ALA A 1 94 ? 1.901 -6.831 6.211 1.00 66.38 94 ALA A CA 1
ATOM 753 C C . ALA A 1 94 ? 1.542 -5.596 5.373 1.00 66.38 94 ALA A C 1
ATOM 755 O O . ALA A 1 94 ? 2.230 -4.578 5.438 1.00 66.38 94 ALA A O 1
ATOM 756 N N . SER A 1 95 ? 0.507 -5.680 4.537 1.00 73.81 95 SER A N 1
ATOM 757 C CA . SER A 1 95 ? 0.131 -4.573 3.678 1.00 73.81 95 SER A CA 1
ATOM 758 C C . SER A 1 95 ? -0.471 -3.419 4.479 1.00 73.81 95 SER A C 1
ATOM 760 O O . SER A 1 95 ? -1.325 -3.609 5.343 1.00 73.81 95 SER A O 1
ATOM 762 N N . GLU A 1 96 ? -0.100 -2.196 4.108 1.00 75.25 96 GLU A N 1
ATOM 763 C CA . GLU A 1 96 ? -0.693 -0.963 4.636 1.00 75.25 96 GLU A CA 1
ATOM 764 C C . GLU A 1 96 ? -2.159 -0.772 4.201 1.00 75.25 96 GLU A C 1
ATOM 766 O O . GLU A 1 96 ? -2.833 0.120 4.706 1.00 75.25 96 GLU A O 1
ATOM 771 N N . GLN A 1 97 ? -2.694 -1.624 3.314 1.00 75.69 97 GLN A N 1
ATOM 772 C CA . GLN A 1 97 ? -4.080 -1.537 2.832 1.00 75.69 97 GLN A CA 1
ATOM 773 C C . GLN A 1 97 ? -5.114 -1.559 3.966 1.00 75.69 97 GLN A C 1
ATOM 775 O O . GLN A 1 97 ? -6.119 -0.850 3.898 1.00 75.69 97 GLN A O 1
ATOM 780 N N . ALA A 1 98 ? -4.862 -2.315 5.040 1.00 71.00 98 ALA A N 1
ATOM 781 C CA . ALA A 1 98 ? -5.737 -2.293 6.211 1.00 71.00 98 ALA A CA 1
ATOM 782 C C . ALA A 1 98 ? -5.761 -0.898 6.861 1.00 71.00 98 ALA A C 1
ATOM 784 O O . ALA A 1 98 ? -6.833 -0.370 7.152 1.00 71.00 98 ALA A O 1
ATOM 785 N N . ILE A 1 99 ? -4.598 -0.258 7.006 1.00 77.81 99 ILE A N 1
ATOM 786 C CA . ILE A 1 99 ? -4.465 1.107 7.539 1.00 77.81 99 ILE A CA 1
ATOM 787 C C . ILE A 1 99 ? -5.143 2.127 6.612 1.00 77.81 99 ILE A C 1
ATOM 789 O O . ILE A 1 99 ? -5.892 2.984 7.079 1.00 77.81 99 ILE A O 1
ATOM 793 N N . GLU A 1 100 ? -4.963 2.006 5.297 1.00 77.31 100 GLU A N 1
ATOM 794 C CA . GLU A 1 100 ? -5.625 2.866 4.304 1.00 77.31 100 GLU A CA 1
ATOM 795 C C . GLU A 1 100 ? -7.156 2.771 4.364 1.00 77.31 100 GLU A C 1
ATOM 797 O O . GLU A 1 100 ? -7.848 3.788 4.261 1.00 77.31 100 GLU A O 1
ATOM 802 N N . SER A 1 101 ? -7.700 1.578 4.611 1.00 77.94 101 SER A N 1
ATOM 803 C CA . SER A 1 101 ? -9.144 1.406 4.797 1.00 77.94 101 SER A CA 1
ATOM 804 C C . SER A 1 101 ? -9.663 2.151 6.035 1.00 77.94 101 SER A C 1
ATOM 806 O O . SER A 1 101 ? -10.709 2.806 5.962 1.00 77.94 101 SER A O 1
ATOM 808 N N . TYR A 1 102 ? -8.894 2.171 7.134 1.00 81.62 102 TYR A N 1
ATOM 809 C CA . TYR A 1 102 ? -9.226 2.971 8.314 1.00 81.62 102 TYR A CA 1
ATOM 810 C C . TYR A 1 102 ? -9.262 4.465 7.982 1.00 81.62 102 TYR A C 1
ATOM 812 O O . TYR A 1 102 ? -10.213 5.146 8.367 1.00 81.62 102 TYR A O 1
ATOM 820 N N . HIS A 1 103 ? -8.302 4.988 7.213 1.00 82.81 103 HIS A N 1
ATOM 821 C CA . HIS A 1 103 ? -8.305 6.403 6.819 1.00 82.81 103 HIS A CA 1
ATOM 822 C C . HIS A 1 103 ? -9.612 6.823 6.130 1.00 82.81 103 HIS A C 1
ATOM 824 O O . HIS A 1 103 ? -10.168 7.877 6.449 1.00 82.81 103 HIS A O 1
ATOM 830 N N . ALA A 1 104 ? -10.157 5.990 5.240 1.00 85.75 104 ALA A N 1
ATOM 831 C CA . ALA A 1 104 ? -11.428 6.275 4.576 1.00 85.75 104 ALA A CA 1
ATOM 832 C C . ALA A 1 104 ? -12.608 6.359 5.564 1.00 85.75 104 ALA A C 1
ATOM 834 O O . ALA A 1 104 ? -13.473 7.231 5.427 1.00 85.75 104 ALA A O 1
ATOM 835 N N . VAL A 1 105 ? -12.636 5.487 6.575 1.00 86.94 105 VAL A N 1
ATOM 836 C CA . VAL A 1 105 ? -13.650 5.513 7.641 1.00 86.94 105 VAL A CA 1
ATOM 837 C C . VAL A 1 105 ? -13.507 6.781 8.480 1.00 86.94 105 VAL A C 1
ATOM 839 O O . VAL A 1 105 ? -14.483 7.508 8.672 1.00 86.94 105 VAL A O 1
ATOM 842 N N . PHE A 1 106 ? -12.292 7.106 8.918 1.00 88.75 106 PHE A N 1
ATOM 843 C CA . PHE A 1 106 ? -12.034 8.289 9.737 1.00 88.75 106 PHE A CA 1
ATOM 844 C C . PHE A 1 106 ? -12.367 9.600 9.016 1.00 88.75 106 PHE A C 1
ATOM 846 O O . PHE A 1 106 ? -12.933 10.491 9.645 1.00 88.75 106 PHE A O 1
ATOM 853 N N . ASN A 1 107 ? -12.147 9.695 7.702 1.00 90.31 107 ASN A N 1
ATOM 854 C CA . ASN A 1 107 ? -12.556 10.863 6.913 1.00 90.31 107 ASN A CA 1
ATOM 855 C C . ASN A 1 107 ? -14.081 11.076 6.939 1.00 90.31 107 ASN A C 1
ATOM 857 O O . ASN A 1 107 ? -14.562 12.201 7.087 1.00 90.31 107 ASN A O 1
ATOM 861 N N . LYS A 1 108 ? -14.870 9.995 6.849 1.00 90.00 108 LYS A N 1
ATOM 862 C CA . LYS A 1 108 ? -16.337 10.072 6.975 1.00 90.00 108 LYS A CA 1
ATOM 863 C C . LYS A 1 108 ? -16.754 10.493 8.386 1.00 90.00 108 LYS A C 1
ATOM 865 O O . LYS A 1 108 ? -17.681 11.288 8.549 1.00 90.00 108 LYS A O 1
ATOM 870 N N . LEU A 1 109 ? -16.068 9.982 9.408 1.00 91.62 109 LEU A N 1
ATOM 871 C CA . LEU A 1 109 ? -16.349 10.327 10.801 1.00 91.62 109 LEU A CA 1
ATOM 872 C C . LEU A 1 109 ? -15.962 11.770 11.134 1.00 91.62 109 LEU A C 1
ATOM 874 O O . LEU A 1 109 ? -16.686 12.427 11.879 1.00 91.62 109 LEU A O 1
ATOM 878 N N . GLU A 1 110 ? -14.891 12.298 10.544 1.00 91.31 110 GLU A N 1
ATOM 879 C CA . GLU A 1 110 ? -14.513 13.703 10.700 1.00 91.31 110 GLU A CA 1
ATOM 880 C C . GLU A 1 110 ? -15.613 14.631 10.173 1.00 91.31 110 GLU A C 1
ATOM 882 O O . GLU A 1 110 ? -15.992 15.580 10.861 1.00 91.31 110 GLU A O 1
ATOM 887 N N . LEU A 1 111 ? -16.201 14.312 9.013 1.00 91.88 111 LEU A N 1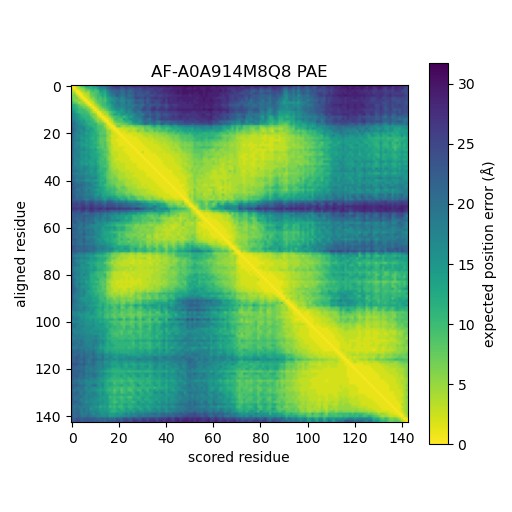
ATOM 888 C CA . LEU A 1 111 ? -17.358 15.037 8.479 1.00 91.88 111 LEU A CA 1
ATOM 889 C C . LEU A 1 111 ? -18.580 14.924 9.403 1.00 91.88 111 LEU A C 1
ATOM 891 O O . LEU A 1 111 ? -19.225 15.932 9.693 1.00 91.88 111 LEU A O 1
ATOM 895 N N . ARG A 1 112 ? -18.875 13.720 9.911 1.00 91.44 112 ARG A N 1
ATOM 896 C CA . ARG A 1 112 ? -19.998 13.470 10.833 1.00 91.44 112 ARG A CA 1
ATOM 897 C C . ARG A 1 112 ? -19.868 14.260 12.138 1.00 91.44 112 ARG A C 1
ATOM 899 O O . ARG A 1 112 ? -20.857 14.800 12.627 1.00 91.44 112 ARG A O 1
ATOM 906 N N . PHE A 1 113 ? -18.664 14.351 12.698 1.00 92.06 113 PHE A N 1
ATOM 907 C CA . PHE A 1 113 ? -18.403 15.055 13.955 1.00 92.06 113 PHE A CA 1
ATOM 908 C C . PHE A 1 113 ? -17.829 16.465 13.761 1.00 92.06 113 PHE A C 1
ATOM 910 O O . PHE A 1 113 ? -17.359 17.062 14.726 1.00 92.06 113 PHE A O 1
ATOM 917 N N . ARG A 1 114 ? -17.908 17.044 12.553 1.00 91.50 114 ARG A N 1
ATOM 918 C CA . ARG A 1 114 ? -17.356 18.377 12.235 1.00 91.50 114 ARG A CA 1
ATOM 919 C C . ARG A 1 114 ? -17.901 19.495 13.123 1.00 91.50 114 ARG A C 1
ATOM 921 O O . ARG A 1 114 ? -17.224 20.485 13.370 1.00 91.50 114 ARG A O 1
ATOM 928 N N . ASN A 1 115 ? -19.131 19.340 13.607 1.00 92.19 115 ASN A N 1
ATOM 929 C CA . ASN A 1 115 ? -19.791 20.338 14.449 1.00 92.19 115 ASN A CA 1
ATOM 930 C C . ASN A 1 115 ? -19.285 20.332 15.905 1.00 92.19 115 ASN A C 1
ATOM 932 O O . ASN A 1 115 ? -19.656 21.206 16.688 1.00 92.19 115 ASN A O 1
ATOM 936 N N . VAL A 1 116 ? -18.447 19.364 16.290 1.00 91.50 116 VAL A N 1
ATOM 937 C CA . VAL A 1 116 ? -17.831 19.307 17.619 1.00 91.50 116 VAL A CA 1
ATOM 938 C C . VAL A 1 116 ? -16.614 20.233 17.635 1.00 91.50 116 VAL A C 1
ATOM 940 O O . VAL A 1 116 ? -15.589 19.924 17.041 1.00 91.50 116 VAL A O 1
ATOM 943 N N . ARG A 1 117 ? -16.738 21.381 18.314 1.00 88.69 117 ARG A N 1
ATOM 944 C CA . ARG A 1 117 ? -15.679 22.409 18.375 1.00 88.69 117 ARG A CA 1
ATOM 945 C C . ARG A 1 117 ? -14.423 21.950 19.121 1.00 88.69 117 ARG A C 1
ATOM 947 O O . ARG A 1 117 ? -13.326 22.365 18.768 1.00 88.69 117 ARG A O 1
ATOM 954 N N . ASP A 1 118 ? -14.583 21.122 20.152 1.00 94.12 118 ASP A N 1
ATOM 955 C CA . ASP A 1 118 ? -13.458 20.555 20.898 1.00 94.12 118 ASP A CA 1
ATOM 956 C C . ASP A 1 118 ? -12.865 19.360 20.139 1.00 94.12 118 ASP A C 1
ATOM 958 O O . ASP A 1 118 ? -13.511 18.320 19.987 1.00 94.12 118 ASP A O 1
ATOM 962 N N . ARG A 1 119 ? -11.610 19.498 19.693 1.00 91.25 119 ARG A N 1
ATOM 963 C CA . ARG A 1 119 ? -10.897 18.467 18.930 1.00 91.25 119 ARG A CA 1
ATOM 964 C C . ARG A 1 119 ? -10.688 17.184 19.734 1.00 91.25 119 ARG A C 1
ATOM 966 O O . ARG A 1 119 ? -10.757 16.102 19.154 1.00 91.25 119 ARG A O 1
ATOM 973 N N . LYS A 1 120 ? -10.470 17.275 21.050 1.00 94.25 120 LYS A N 1
ATOM 974 C CA . LYS A 1 120 ? -10.288 16.091 21.902 1.00 94.25 120 LYS A CA 1
ATOM 975 C C . LYS A 1 120 ? -11.581 15.282 21.951 1.00 94.25 120 LYS A C 1
ATOM 977 O O . LYS A 1 120 ? -11.570 14.080 21.692 1.00 94.25 120 LYS A O 1
ATOM 982 N N . LEU A 1 121 ? -12.699 15.967 22.183 1.00 94.31 121 LEU A N 1
ATOM 983 C CA . LEU A 1 121 ? -14.028 15.361 22.188 1.00 94.31 121 LEU A CA 1
ATOM 984 C C . LEU A 1 121 ? -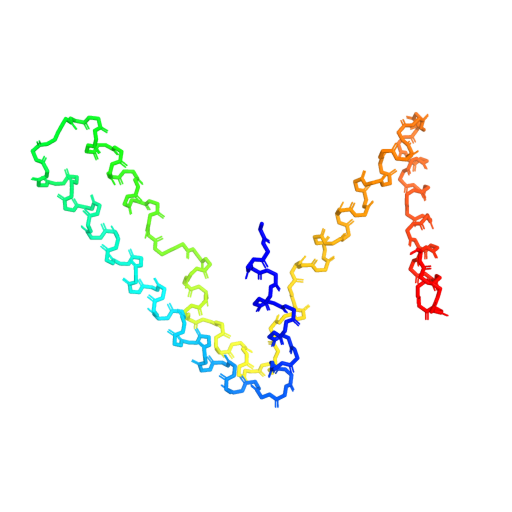14.434 14.831 20.802 1.00 94.31 121 LEU A C 1
ATOM 986 O O . LEU A 1 121 ? -15.095 13.797 20.705 1.00 94.31 121 LEU A O 1
ATOM 990 N N . GLN A 1 122 ? -14.039 15.517 19.726 1.00 93.56 122 GLN A N 1
ATOM 991 C CA . GLN A 1 122 ? -14.269 15.069 18.352 1.00 93.56 122 GLN A CA 1
ATOM 992 C C . GLN A 1 122 ? -13.583 13.719 18.097 1.00 93.56 122 GLN A C 1
ATOM 994 O O . GLN A 1 122 ? -14.242 12.773 17.666 1.00 93.56 122 GLN A O 1
ATOM 999 N N . ILE A 1 123 ? -12.293 13.609 18.425 1.00 93.06 123 ILE A N 1
ATOM 1000 C CA . ILE A 1 123 ? -11.513 12.375 18.253 1.00 93.06 123 ILE A CA 1
ATOM 1001 C C . ILE A 1 123 ? -12.082 11.247 19.119 1.00 93.06 123 ILE A C 1
ATOM 1003 O O . ILE A 1 123 ? -12.265 10.136 18.628 1.00 93.06 123 ILE A O 1
ATOM 1007 N N . GLU A 1 124 ? -12.428 11.521 20.379 1.00 95.31 124 GLU A N 1
ATOM 1008 C CA . GLU A 1 124 ? -13.034 10.527 21.275 1.00 95.31 124 GLU A CA 1
ATOM 1009 C C . GLU A 1 124 ? -14.331 9.944 20.690 1.00 95.31 124 GLU A C 1
ATOM 1011 O O . GLU A 1 124 ? -14.532 8.727 20.688 1.00 95.31 124 GLU A O 1
ATOM 1016 N N . ARG A 1 125 ? -15.198 10.799 20.133 1.00 94.00 125 ARG A N 1
ATOM 1017 C CA . ARG A 1 125 ? -16.443 10.374 19.476 1.00 94.00 125 ARG A CA 1
ATOM 1018 C C . ARG A 1 125 ? -16.182 9.571 18.206 1.00 94.00 125 ARG A C 1
ATOM 1020 O O . ARG A 1 125 ? -16.856 8.566 17.995 1.00 94.00 125 ARG A O 1
ATOM 1027 N N . MET A 1 126 ? -15.202 9.975 17.397 1.00 93.81 126 MET A N 1
ATOM 1028 C CA . MET A 1 126 ? -14.785 9.237 16.199 1.00 93.81 126 MET A CA 1
ATOM 1029 C C . MET A 1 126 ? -14.301 7.827 16.567 1.00 93.81 126 MET A C 1
ATOM 1031 O O . MET A 1 126 ? -14.794 6.851 16.006 1.00 93.81 126 MET A O 1
ATOM 1035 N N . MET A 1 127 ? -13.423 7.710 17.567 1.00 92.81 127 MET A N 1
ATOM 1036 C CA . MET A 1 127 ? -12.898 6.424 18.043 1.00 92.81 127 MET A CA 1
ATOM 1037 C C . MET A 1 127 ? -14.000 5.517 18.598 1.00 92.81 127 MET A C 1
ATOM 1039 O O . MET A 1 127 ? -14.085 4.351 18.220 1.00 92.81 127 MET A O 1
ATOM 1043 N N . ARG A 1 128 ? -14.882 6.048 19.458 1.00 94.31 128 ARG A N 1
ATOM 1044 C CA . ARG A 1 128 ? -16.008 5.276 20.013 1.00 94.31 128 ARG A CA 1
ATOM 1045 C C . ARG A 1 128 ? -16.962 4.795 18.935 1.00 94.31 128 ARG A C 1
ATOM 1047 O O . ARG A 1 128 ? -17.400 3.653 18.975 1.00 94.31 128 ARG A O 1
ATOM 1054 N N . HIS A 1 129 ? -17.284 5.663 17.981 1.00 93.81 129 HIS A N 1
ATOM 1055 C CA . HIS A 1 129 ? -18.171 5.301 16.889 1.00 93.81 129 HIS A CA 1
ATOM 1056 C C . HIS A 1 129 ? -17.567 4.175 16.050 1.00 93.81 129 HIS A C 1
ATOM 1058 O O . HIS A 1 129 ? -18.240 3.190 15.777 1.00 93.81 129 HIS A O 1
ATOM 1064 N N . HIS A 1 130 ? -16.285 4.284 15.709 1.00 90.88 130 HIS A N 1
ATOM 1065 C CA . HIS A 1 130 ? -15.599 3.247 14.955 1.00 90.88 130 HIS A CA 1
ATOM 1066 C C . HIS A 1 130 ? -15.529 1.908 15.710 1.00 90.88 130 HIS A C 1
ATOM 1068 O O . HIS A 1 130 ? -15.810 0.866 15.127 1.00 90.88 130 HIS A O 1
ATOM 1074 N N . PHE A 1 131 ? -15.243 1.933 17.017 1.00 91.38 131 PHE A N 1
ATOM 1075 C CA . PHE A 1 131 ? -15.256 0.735 17.862 1.00 91.38 131 PHE A CA 1
ATOM 1076 C C . PHE A 1 131 ? -16.621 0.031 17.861 1.00 91.38 131 PHE A C 1
ATOM 1078 O O . PHE A 1 131 ? -16.683 -1.190 17.756 1.00 91.38 131 PHE A O 1
ATOM 1085 N N . LEU A 1 132 ? -17.713 0.798 17.947 1.00 91.12 132 LEU A N 1
ATOM 1086 C CA . LEU A 1 132 ? -19.067 0.244 17.914 1.00 91.12 132 LEU A CA 1
ATOM 1087 C C . LEU A 1 132 ? -19.389 -0.407 16.566 1.00 91.12 132 LEU A C 1
ATOM 1089 O O . LEU A 1 132 ? -19.967 -1.487 16.557 1.00 91.12 132 LEU A O 1
ATOM 1093 N N . LEU A 1 133 ? -18.986 0.210 15.451 1.00 88.31 133 LEU A N 1
ATOM 1094 C CA . LEU A 1 133 ? -19.177 -0.379 14.122 1.00 88.31 133 LEU A CA 1
ATOM 1095 C C . LEU A 1 133 ? -18.425 -1.706 13.982 1.00 88.31 133 LEU A C 1
ATOM 1097 O O . LEU A 1 133 ? -19.013 -2.693 13.550 1.00 88.31 133 LEU A O 1
ATOM 1101 N N . ASN A 1 134 ? -17.163 -1.760 14.420 1.00 87.00 134 ASN A N 1
ATOM 1102 C CA . ASN A 1 134 ? -16.383 -3.001 14.384 1.00 87.00 134 ASN A CA 1
ATOM 1103 C C . ASN A 1 134 ? -17.034 -4.091 15.250 1.00 87.00 134 ASN A C 1
ATOM 1105 O O . ASN A 1 134 ? -17.190 -5.223 14.810 1.00 87.00 134 ASN A O 1
ATOM 1109 N N . TYR A 1 135 ? -17.494 -3.734 16.452 1.00 90.38 135 TYR A N 1
ATOM 1110 C CA . TYR A 1 135 ? -18.178 -4.665 17.348 1.00 90.38 135 TYR A CA 1
ATOM 1111 C C . TYR A 1 135 ? -19.476 -5.234 16.759 1.00 90.38 135 TYR A C 1
ATOM 1113 O O . TYR A 1 135 ? -19.785 -6.406 16.965 1.00 90.38 135 TYR A O 1
ATOM 1121 N N . LEU A 1 136 ? -20.256 -4.412 16.052 1.00 89.88 136 LEU A N 1
ATOM 1122 C CA . LEU A 1 136 ? -21.478 -4.853 15.378 1.00 89.88 136 LEU A CA 1
ATOM 1123 C C . LEU A 1 136 ? -21.158 -5.774 14.196 1.00 89.88 136 LEU A C 1
ATOM 1125 O O . LEU A 1 136 ? -21.746 -6.852 14.090 1.00 89.88 136 LEU A O 1
ATOM 1129 N N . HIS A 1 137 ? -20.176 -5.390 13.381 1.00 86.75 137 HIS A N 1
ATOM 1130 C CA . HIS A 1 137 ? -19.708 -6.179 12.246 1.00 86.75 137 HIS A CA 1
ATOM 1131 C C . HIS A 1 137 ? -19.198 -7.563 12.677 1.00 86.75 137 HIS A C 1
ATOM 1133 O O . HIS A 1 137 ? -19.594 -8.573 12.097 1.00 86.75 137 HIS A O 1
ATOM 1139 N N . ASP A 1 138 ? -18.405 -7.646 13.750 1.00 85.88 138 ASP A N 1
ATOM 1140 C CA . ASP A 1 138 ? -17.900 -8.917 14.297 1.00 85.88 138 ASP A CA 1
ATOM 1141 C C . ASP A 1 138 ? -19.021 -9.854 14.774 1.00 85.88 138 ASP A C 1
ATOM 1143 O O . ASP A 1 138 ? -18.842 -11.069 14.874 1.00 85.88 138 ASP A O 1
ATOM 1147 N N . ARG A 1 139 ? -20.202 -9.300 15.057 1.00 88.31 139 ARG A N 1
ATOM 1148 C CA . ARG A 1 139 ? -21.410 -10.048 15.423 1.00 88.31 139 ARG A CA 1
ATOM 1149 C C . ARG A 1 139 ? -22.321 -10.362 14.237 1.00 88.31 139 ARG A C 1
ATOM 1151 O O . ARG A 1 139 ? -23.409 -10.892 14.445 1.00 88.31 139 ARG A O 1
ATOM 1158 N N . GLY A 1 140 ? -21.886 -10.055 13.017 1.00 87.62 140 GLY A N 1
ATOM 1159 C CA . GLY A 1 140 ? -22.634 -10.301 11.787 1.00 87.62 140 GLY A CA 1
ATOM 1160 C C . GLY A 1 140 ? -23.722 -9.267 11.493 1.00 87.62 140 GLY A C 1
ATOM 1161 O O . GLY A 1 140 ? -24.553 -9.503 10.618 1.00 87.62 140 GLY A O 1
ATOM 1162 N N . PHE A 1 141 ? -23.738 -8.133 12.199 1.00 76.00 141 PHE A N 1
ATOM 1163 C CA . PHE A 1 141 ? -24.596 -7.007 11.841 1.00 76.00 141 PHE A CA 1
ATOM 1164 C C . PHE A 1 141 ? -23.856 -6.141 10.822 1.00 76.00 141 PHE A C 1
ATOM 1166 O O . PHE A 1 141 ? -22.891 -5.461 11.163 1.00 76.00 141 PHE A O 1
ATOM 1173 N N . ASN A 1 142 ? -24.304 -6.193 9.570 1.00 71.31 142 ASN A N 1
ATOM 1174 C CA . ASN A 1 142 ? -23.797 -5.327 8.511 1.00 71.31 142 ASN A CA 1
ATOM 1175 C C . ASN A 1 142 ? -24.609 -4.021 8.484 1.00 71.31 142 ASN A C 1
ATOM 1177 O O . ASN A 1 142 ? -25.837 -4.072 8.585 1.00 71.31 142 ASN A O 1
ATOM 1181 N N . ASP A 1 143 ? -23.908 -2.889 8.364 1.00 58.03 143 ASP A N 1
ATOM 1182 C CA . ASP A 1 143 ? -24.482 -1.554 8.121 1.00 58.03 143 ASP A CA 1
ATOM 1183 C C . ASP A 1 143 ? -25.149 -1.440 6.738 1.00 58.03 143 ASP A C 1
ATOM 1185 O O . ASP A 1 143 ? -24.607 -2.016 5.762 1.00 58.03 143 ASP A O 1
#

Foldseek 3Di:
DPVVVCCQVVVQVVLLVDLLVVLVVLQVVLVVVLVVLVVLLVVLCCCLPPNPDDPVSNVVSVVVSVVSDCDPVSVCSNPPVSVCSVVPSGDSVPDCVVVVVVVVLLVVLCVVLVVPPDPVVSVVVSVVVVVVQVVCVVVVNDD

Solvent-accessible surface area (backbone atoms only — not comparable to full-atom values): 7850 Å² total; per-residue (Å²): 133,68,77,66,54,52,66,55,66,58,43,46,64,47,27,70,72,40,25,62,63,45,17,53,52,43,37,53,52,31,49,52,52,50,51,52,39,49,53,54,23,52,52,25,44,46,45,38,74,70,45,99,58,61,69,72,58,25,53,52,26,43,53,49,29,62,68,44,45,84,46,73,67,57,48,42,40,53,72,43,43,32,58,45,18,62,73,67,44,50,62,70,84,80,42,62,64,66,59,55,53,48,52,60,54,50,56,55,38,49,65,72,40,58,86,46,84,52,64,68,62,30,51,52,50,41,53,54,52,51,52,52,51,51,58,37,43,80,70,70,48,80,134

pLDDT: mean 77.95, std 15.78, range [28.94, 95.31]

Organism: Meloidogyne incognita (NCBI:txid6306)